Protein AF-X1UM07-F1 (afdb_monomer_lite)

Sequence (75 aa):
MWLASPSLALPAVIIADIWQWTPFMLILILAGLQSLPADPIEAAVVDGASYFQILTHVKLPLLKPVLGVAVILRS

Structure (mmCIF, N/CA/C/O backbone):
data_AF-X1UM07-F1
#
_entry.id   AF-X1UM07-F1
#
loop_
_atom_site.group_PDB
_atom_site.id
_atom_site.type_symbol
_atom_site.label_atom_id
_atom_site.label_alt_id
_atom_site.label_comp_id
_atom_site.label_asym_id
_atom_site.label_entity_id
_atom_site.label_seq_id
_atom_site.pdbx_PDB_ins_code
_atom_site.Cartn_x
_atom_site.Cartn_y
_atom_site.Cartn_z
_atom_site.occupancy
_atom_site.B_iso_or_equiv
_atom_site.auth_seq_id
_atom_site.auth_comp_id
_atom_site.auth_asym_id
_atom_site.auth_atom_id
_atom_site.pdbx_PDB_model_num
ATOM 1 N N . MET A 1 1 ? 24.224 6.438 -31.642 1.00 44.72 1 MET A N 1
ATOM 2 C CA . MET A 1 1 ? 23.231 5.385 -31.336 1.00 44.72 1 MET A CA 1
ATOM 3 C C . MET A 1 1 ? 23.494 4.867 -29.927 1.00 44.72 1 MET A C 1
ATOM 5 O O . MET A 1 1 ? 24.354 4.023 -29.746 1.00 44.72 1 MET A O 1
ATOM 9 N N . TRP A 1 2 ? 22.804 5.417 -28.925 1.00 55.56 2 TRP A N 1
ATOM 10 C CA . TRP A 1 2 ? 22.881 4.980 -27.516 1.00 55.56 2 TRP A CA 1
ATOM 11 C C . TRP A 1 2 ? 21.970 3.771 -27.207 1.00 55.56 2 TRP A C 1
ATOM 13 O O . TRP A 1 2 ? 21.869 3.336 -26.069 1.00 55.56 2 TRP A O 1
ATOM 23 N N . LEU A 1 3 ? 21.318 3.211 -28.232 1.00 53.44 3 LEU A N 1
ATOM 24 C CA . LEU A 1 3 ? 20.389 2.079 -28.135 1.00 53.44 3 LEU A CA 1
ATOM 25 C C . LEU A 1 3 ? 21.075 0.701 -28.233 1.00 53.44 3 LEU A C 1
ATOM 27 O O . LEU A 1 3 ? 20.398 -0.317 -28.175 1.00 53.44 3 LEU A O 1
ATOM 31 N N . ALA A 1 4 ? 22.399 0.650 -28.405 1.00 53.94 4 ALA A N 1
ATOM 32 C CA . ALA A 1 4 ? 23.121 -0.568 -28.792 1.00 53.94 4 ALA A CA 1
ATOM 33 C C . ALA A 1 4 ? 23.989 -1.179 -27.677 1.00 53.94 4 ALA A C 1
ATOM 35 O O . ALA A 1 4 ? 24.881 -1.972 -27.967 1.00 53.94 4 ALA A O 1
ATOM 36 N N . SER A 1 5 ? 23.733 -0.837 -26.411 1.00 57.66 5 SER A N 1
ATOM 37 C CA . SER A 1 5 ? 24.311 -1.536 -25.257 1.00 57.66 5 SER A CA 1
ATOM 38 C C . SER A 1 5 ? 23.230 -2.444 -24.657 1.00 57.66 5 SER A C 1
ATOM 40 O O . SER A 1 5 ? 22.384 -1.944 -23.910 1.00 57.66 5 SER A O 1
ATOM 42 N N . PRO A 1 6 ? 23.216 -3.761 -24.947 1.00 62.22 6 PRO A N 1
ATOM 43 C CA . PRO A 1 6 ? 22.201 -4.691 -24.434 1.00 62.22 6 PRO A CA 1
ATOM 44 C C . PRO A 1 6 ? 22.064 -4.670 -22.904 1.00 62.22 6 PRO A C 1
ATOM 46 O O . PRO A 1 6 ? 20.998 -4.961 -22.371 1.00 62.22 6 PRO A O 1
ATOM 49 N N . SER A 1 7 ? 23.126 -4.270 -22.199 1.00 67.56 7 SER A N 1
ATOM 50 C CA . SER A 1 7 ? 23.164 -4.140 -20.741 1.00 67.56 7 SER A CA 1
ATOM 51 C C . SER A 1 7 ? 22.359 -2.962 -20.181 1.00 67.56 7 SER A C 1
ATOM 53 O O . SER A 1 7 ? 21.910 -3.043 -19.042 1.00 67.56 7 SER A O 1
ATOM 55 N N . LEU A 1 8 ? 22.158 -1.881 -20.948 1.00 72.50 8 LEU A N 1
ATOM 56 C CA . LEU A 1 8 ? 21.414 -0.689 -20.506 1.00 72.50 8 LEU A CA 1
ATOM 57 C C . LEU A 1 8 ? 20.004 -0.605 -21.100 1.00 72.50 8 LEU A C 1
ATOM 59 O O . LEU A 1 8 ? 19.148 0.063 -20.527 1.00 72.50 8 LEU A O 1
ATOM 63 N N . ALA A 1 9 ? 19.741 -1.307 -22.206 1.00 78.69 9 ALA A N 1
ATOM 64 C CA . ALA A 1 9 ? 18.428 -1.320 -22.845 1.00 78.69 9 ALA A CA 1
ATOM 65 C C . ALA A 1 9 ? 17.341 -1.921 -21.935 1.00 78.69 9 ALA A C 1
ATOM 67 O O . ALA A 1 9 ? 16.290 -1.313 -21.754 1.00 78.69 9 ALA A O 1
ATOM 68 N N . LEU A 1 10 ? 17.609 -3.075 -21.312 1.00 84.81 10 LEU A N 1
ATOM 69 C CA . LEU A 1 10 ? 16.648 -3.739 -20.423 1.00 84.81 10 LEU A CA 1
ATOM 70 C C . LEU A 1 10 ? 16.301 -2.893 -19.180 1.00 84.81 10 LEU A C 1
ATOM 72 O O . LEU A 1 10 ? 15.115 -2.639 -18.969 1.00 84.81 10 LEU A O 1
ATOM 76 N N . PRO A 1 11 ? 17.273 -2.387 -18.390 1.00 88.25 11 PRO A N 1
ATOM 77 C CA . PRO A 1 11 ? 16.965 -1.510 -17.259 1.00 88.25 11 PRO A CA 1
ATOM 78 C C . PRO A 1 11 ? 16.233 -0.227 -17.664 1.00 88.25 11 PRO A C 1
ATOM 80 O O . PRO A 1 11 ? 15.316 0.191 -16.964 1.00 88.25 11 PRO A O 1
ATOM 83 N N . ALA A 1 12 ? 16.602 0.386 -18.795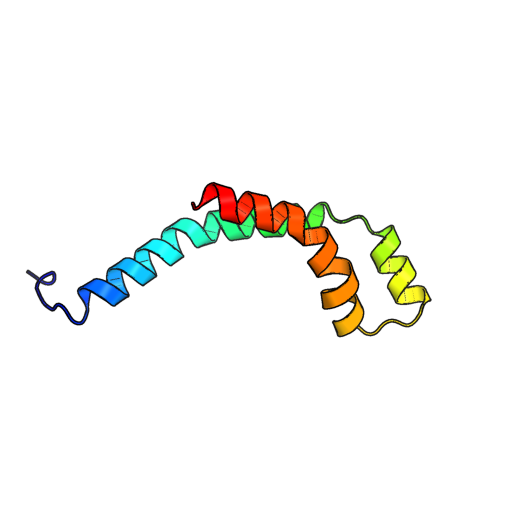 1.00 88.06 12 ALA A N 1
ATOM 84 C CA . ALA A 1 12 ? 15.956 1.609 -19.268 1.00 88.06 12 ALA A CA 1
ATOM 85 C C . ALA A 1 12 ? 14.477 1.385 -19.614 1.00 88.06 12 ALA A C 1
ATOM 87 O O . ALA A 1 12 ? 13.637 2.199 -19.237 1.00 88.06 12 ALA A O 1
ATOM 88 N N . VAL A 1 13 ? 14.150 0.268 -20.274 1.00 88.81 13 VAL A N 1
ATOM 89 C CA . VAL A 1 13 ? 12.756 -0.093 -20.576 1.00 88.81 13 VAL A CA 1
ATOM 90 C C . VAL A 1 13 ? 11.977 -0.393 -19.294 1.00 88.81 13 VAL A C 1
ATOM 92 O O . VAL A 1 13 ? 10.868 0.107 -19.146 1.00 88.81 13 VAL A O 1
ATOM 95 N N . ILE A 1 14 ? 12.560 -1.130 -18.341 1.00 89.56 14 ILE A N 1
ATOM 96 C CA . ILE A 1 14 ? 11.911 -1.427 -17.051 1.00 89.56 14 ILE A CA 1
ATOM 97 C C . ILE A 1 14 ? 11.598 -0.137 -16.281 1.00 89.56 14 ILE A C 1
ATOM 99 O O . ILE A 1 14 ? 10.496 0.024 -15.766 1.00 89.56 14 ILE A O 1
ATOM 103 N N . ILE A 1 15 ? 12.549 0.799 -16.207 1.00 91.88 15 ILE A N 1
ATOM 104 C CA . ILE A 1 15 ? 12.344 2.075 -15.507 1.00 91.88 15 ILE A CA 1
ATOM 105 C C . ILE A 1 15 ? 11.280 2.914 -16.215 1.00 91.88 15 ILE A C 1
ATOM 107 O O . ILE A 1 15 ? 10.424 3.484 -15.542 1.00 91.88 15 ILE A O 1
ATOM 111 N N . ALA A 1 16 ? 11.322 2.989 -17.548 1.00 90.06 16 ALA A N 1
ATOM 112 C CA . ALA A 1 16 ? 10.330 3.727 -18.322 1.00 90.06 16 ALA A CA 1
ATOM 113 C C . ALA A 1 16 ? 8.916 3.162 -18.111 1.00 90.06 16 ALA A C 1
ATOM 115 O O . ALA A 1 16 ? 7.983 3.935 -17.899 1.00 90.06 16 ALA A O 1
ATOM 116 N N . ASP A 1 17 ? 8.778 1.834 -18.086 1.00 89.12 17 ASP A N 1
ATOM 117 C CA . ASP A 1 17 ? 7.510 1.158 -17.806 1.00 89.12 17 ASP A CA 1
ATOM 118 C C . ASP A 1 17 ? 7.013 1.463 -16.382 1.00 89.12 17 ASP A C 1
ATOM 120 O O . ASP A 1 17 ? 5.910 1.981 -16.205 1.00 89.12 17 ASP A O 1
ATOM 124 N N . ILE A 1 18 ? 7.858 1.284 -15.357 1.00 90.81 18 ILE A N 1
ATOM 125 C CA . ILE A 1 18 ? 7.507 1.625 -13.965 1.00 90.81 18 ILE A CA 1
ATOM 126 C C . ILE A 1 18 ? 7.078 3.093 -13.856 1.00 90.81 18 ILE A C 1
ATOM 128 O O . ILE A 1 18 ? 6.065 3.402 -13.221 1.00 90.81 18 ILE A O 1
ATOM 132 N N . TRP A 1 19 ? 7.825 4.004 -14.480 1.00 91.88 19 TRP A N 1
ATOM 133 C CA . TRP A 1 19 ? 7.543 5.436 -14.438 1.00 91.88 19 TRP A CA 1
ATOM 134 C C . TRP A 1 19 ? 6.205 5.784 -15.090 1.00 91.88 19 TRP A C 1
ATOM 136 O O . TRP A 1 19 ? 5.462 6.605 -14.557 1.00 91.88 19 TRP A O 1
ATOM 146 N N . GLN A 1 20 ? 5.870 5.140 -16.207 1.00 89.56 20 GLN A N 1
ATOM 147 C CA . GLN A 1 20 ? 4.617 5.375 -16.917 1.00 89.56 20 GLN A CA 1
ATOM 148 C C . GLN A 1 20 ? 3.393 4.988 -16.072 1.00 89.56 20 GLN A C 1
ATOM 150 O O . GLN A 1 20 ? 2.398 5.715 -16.060 1.00 89.56 20 GLN A O 1
ATOM 155 N N . TRP A 1 21 ? 3.466 3.879 -15.332 1.00 87.69 21 TRP A N 1
ATOM 156 C CA . TRP A 1 21 ? 2.335 3.374 -14.543 1.00 87.69 21 TRP A CA 1
ATOM 157 C C . TRP A 1 21 ? 2.258 3.942 -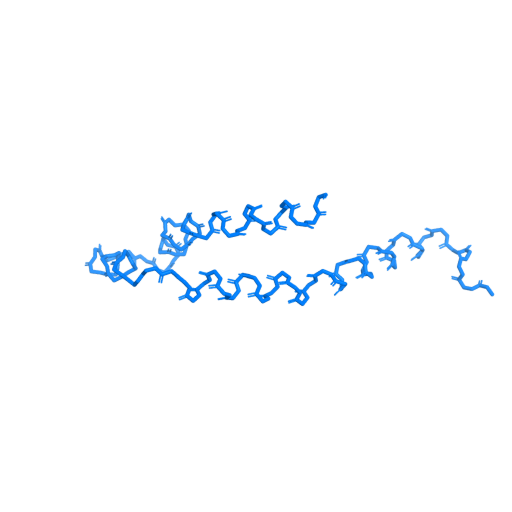13.119 1.00 87.69 21 TRP A C 1
ATOM 159 O O . TRP A 1 21 ? 1.180 3.946 -12.519 1.00 87.69 21 TRP A O 1
ATOM 169 N N . THR A 1 22 ? 3.366 4.459 -12.576 1.00 90.50 22 THR A N 1
ATOM 170 C CA . THR A 1 22 ? 3.439 4.959 -11.189 1.00 90.50 22 THR A CA 1
ATOM 171 C C . THR A 1 22 ? 2.398 6.042 -10.862 1.00 90.50 22 THR A C 1
ATOM 173 O O . THR A 1 22 ? 1.712 5.886 -9.850 1.00 90.50 22 THR A O 1
ATOM 176 N N . PRO A 1 23 ? 2.204 7.109 -11.667 1.00 90.44 23 PRO A N 1
ATOM 177 C CA . PRO A 1 23 ? 1.246 8.167 -11.338 1.00 90.44 23 PRO A CA 1
ATOM 178 C C . PRO A 1 23 ? -0.192 7.651 -11.262 1.00 90.44 23 PRO A C 1
ATOM 180 O O . PRO A 1 23 ? -0.937 8.003 -10.349 1.00 90.44 23 PRO A O 1
ATOM 183 N N . PHE A 1 24 ? -0.567 6.775 -12.194 1.00 90.00 24 PHE A N 1
ATOM 184 C CA . PHE A 1 24 ? -1.897 6.179 -12.235 1.00 90.00 24 PHE A CA 1
ATOM 185 C C . PHE A 1 24 ? -2.143 5.268 -11.027 1.00 90.00 24 PHE A C 1
ATOM 187 O O . PHE A 1 24 ? -3.141 5.421 -10.319 1.00 90.00 24 PHE A O 1
ATOM 194 N N . MET A 1 25 ? -1.196 4.368 -10.749 1.00 89.81 25 MET A N 1
ATOM 195 C CA . MET A 1 25 ? -1.253 3.469 -9.595 1.00 89.81 25 MET A CA 1
ATOM 196 C C . MET A 1 25 ? -1.326 4.239 -8.277 1.00 89.81 25 MET A C 1
ATOM 198 O O . MET A 1 25 ? -2.104 3.875 -7.397 1.00 89.81 25 MET A O 1
ATOM 202 N N . LEU A 1 26 ? -0.558 5.323 -8.149 1.00 92.25 26 LEU A N 1
ATOM 203 C CA . LEU A 1 26 ? -0.573 6.174 -6.964 1.00 92.25 26 LEU A CA 1
ATOM 204 C C . LEU A 1 26 ? -1.963 6.771 -6.731 1.00 92.25 26 LEU A C 1
ATOM 206 O O . LEU A 1 26 ? -2.487 6.668 -5.626 1.00 92.25 26 LEU A O 1
ATOM 210 N N . ILE A 1 27 ? -2.579 7.352 -7.765 1.00 93.19 27 ILE A N 1
ATOM 211 C CA . ILE A 1 27 ? -3.923 7.940 -7.667 1.00 93.19 27 ILE A CA 1
ATOM 212 C C . ILE A 1 27 ? -4.948 6.876 -7.277 1.00 93.19 27 ILE A C 1
ATOM 214 O O . ILE A 1 27 ? -5.763 7.104 -6.386 1.00 93.19 27 ILE A O 1
ATOM 218 N N . LEU A 1 28 ? -4.887 5.704 -7.907 1.00 91.38 28 LEU A N 1
ATOM 219 C CA . LEU A 1 28 ? -5.817 4.611 -7.650 1.00 91.38 28 LEU A CA 1
ATOM 220 C C . LEU A 1 28 ? -5.686 4.091 -6.209 1.00 91.38 28 LEU A C 1
ATOM 222 O O . LEU A 1 28 ? -6.693 3.919 -5.521 1.00 91.38 28 LEU A O 1
ATOM 226 N N . ILE A 1 29 ? -4.459 3.895 -5.718 1.00 90.69 29 ILE A N 1
ATOM 227 C CA . ILE A 1 29 ? -4.205 3.473 -4.332 1.00 90.69 29 ILE A CA 1
ATOM 228 C C . ILE A 1 29 ? -4.649 4.556 -3.344 1.00 90.69 29 ILE A C 1
ATOM 230 O O . ILE A 1 29 ? -5.259 4.230 -2.327 1.00 90.69 29 ILE A O 1
ATOM 234 N N . LEU A 1 30 ? -4.387 5.836 -3.631 1.00 93.00 30 LEU A N 1
ATOM 235 C CA . LEU A 1 30 ? -4.831 6.952 -2.792 1.00 93.00 30 LEU A CA 1
ATOM 236 C C . LEU A 1 30 ? -6.357 7.047 -2.730 1.00 93.00 30 LEU A C 1
ATOM 238 O O . LEU A 1 30 ? -6.905 7.203 -1.641 1.00 93.00 30 LEU A O 1
ATOM 242 N N . ALA A 1 31 ? -7.045 6.897 -3.861 1.00 92.31 31 ALA A N 1
ATOM 243 C CA . ALA A 1 31 ? -8.502 6.840 -3.904 1.00 92.31 31 ALA A CA 1
ATOM 244 C C . ALA A 1 31 ? -9.029 5.646 -3.092 1.00 92.31 31 ALA A C 1
ATOM 246 O O . ALA A 1 31 ? -9.950 5.798 -2.291 1.00 92.31 31 ALA A O 1
ATOM 247 N N . GLY A 1 32 ? -8.384 4.482 -3.219 1.00 90.94 32 GLY A N 1
ATOM 248 C CA . GLY A 1 32 ? -8.687 3.308 -2.405 1.00 90.94 32 GLY A CA 1
ATOM 249 C C . GLY A 1 32 ? -8.544 3.563 -0.913 1.00 90.94 32 GLY A C 1
ATOM 250 O O . GLY A 1 32 ? -9.453 3.251 -0.149 1.00 90.94 32 GLY A O 1
ATOM 251 N N . LEU A 1 33 ? -7.435 4.179 -0.504 1.00 91.50 33 LEU A N 1
ATOM 252 C CA . LEU A 1 33 ? -7.164 4.547 0.885 1.00 91.50 33 LEU A CA 1
ATOM 253 C C . LEU A 1 33 ? -8.202 5.527 1.439 1.00 91.50 33 LEU A C 1
ATOM 255 O O . LEU A 1 33 ? -8.614 5.372 2.584 1.00 91.50 33 LEU A O 1
ATOM 259 N N . GLN A 1 34 ? -8.635 6.505 0.640 1.00 91.12 34 GLN A N 1
ATOM 260 C CA . GLN A 1 34 ? -9.674 7.467 1.027 1.00 91.12 34 GLN A CA 1
ATOM 261 C C . GLN A 1 34 ? -11.068 6.834 1.107 1.00 91.12 34 GLN A C 1
ATOM 263 O O . GLN A 1 34 ? -11.897 7.287 1.889 1.00 91.12 34 GLN A O 1
ATOM 268 N N . SER A 1 35 ? -11.326 5.788 0.319 1.00 89.50 35 SER A N 1
ATOM 269 C CA . SER A 1 35 ? -12.608 5.072 0.317 1.00 89.50 35 SER A CA 1
ATOM 270 C C . SER A 1 35 ? -12.777 4.085 1.477 1.00 89.50 35 SER A C 1
ATOM 272 O O . SER A 1 35 ? -13.856 3.515 1.639 1.00 89.50 35 SER A O 1
ATOM 274 N N . LEU A 1 36 ? -11.721 3.844 2.265 1.00 90.56 36 LEU A N 1
ATOM 275 C CA . LEU A 1 36 ? -11.772 2.892 3.370 1.00 90.56 36 LEU A CA 1
ATOM 276 C C . LEU A 1 36 ? -12.747 3.365 4.460 1.00 90.56 36 LEU A C 1
ATOM 278 O O . LEU A 1 36 ? -12.640 4.507 4.909 1.00 90.56 36 LEU A O 1
ATOM 282 N N . PRO A 1 37 ? -13.651 2.493 4.944 1.00 90.38 37 PRO A N 1
ATOM 283 C CA . PRO A 1 37 ? -14.518 2.830 6.067 1.00 90.38 37 PRO A CA 1
ATOM 284 C C . PRO A 1 37 ? -13.687 3.041 7.342 1.00 90.38 37 PRO A C 1
ATOM 286 O O . PRO A 1 37 ? -12.758 2.276 7.620 1.00 90.38 37 PRO A O 1
ATOM 289 N N . ALA A 1 38 ? -14.029 4.073 8.119 1.00 89.81 38 ALA A N 1
ATOM 290 C CA . ALA A 1 38 ? -13.347 4.402 9.373 1.00 89.81 38 ALA A CA 1
ATOM 291 C C . ALA A 1 38 ? -13.692 3.411 10.497 1.00 89.81 38 ALA A C 1
ATOM 293 O O . ALA A 1 38 ? -12.805 3.023 11.253 1.00 89.81 38 ALA A O 1
ATOM 294 N N . ASP A 1 39 ? -14.935 2.925 10.536 1.00 92.38 39 ASP A N 1
ATOM 295 C CA . ASP A 1 39 ? -15.466 2.035 11.576 1.00 92.38 39 ASP A CA 1
ATOM 296 C C . ASP A 1 39 ? -14.558 0.834 11.919 1.00 92.38 39 ASP A C 1
ATOM 298 O O . ASP A 1 39 ? -14.236 0.656 13.094 1.00 92.38 39 ASP A O 1
ATOM 302 N N . PRO A 1 40 ? -14.069 0.011 10.962 1.00 90.44 40 PRO A N 1
ATOM 303 C CA . PRO A 1 40 ? -13.188 -1.112 11.294 1.00 90.44 40 PRO A CA 1
ATOM 304 C C . PRO A 1 40 ? -11.803 -0.677 11.788 1.00 90.44 40 PRO A C 1
ATOM 306 O O . PRO A 1 40 ? -11.143 -1.430 12.504 1.00 90.44 40 PRO A O 1
ATOM 309 N N . ILE A 1 41 ? -11.335 0.513 11.402 1.00 91.81 41 ILE A N 1
ATOM 310 C CA . ILE A 1 41 ? -10.055 1.059 11.870 1.00 91.81 41 ILE A CA 1
ATOM 311 C C . ILE A 1 41 ? -10.211 1.544 13.311 1.00 91.81 41 ILE A C 1
ATOM 313 O O . ILE A 1 41 ? -9.372 1.224 14.149 1.00 91.81 41 ILE A O 1
ATOM 317 N N . GLU A 1 42 ? -11.284 2.276 13.604 1.00 91.69 42 GLU A N 1
ATOM 318 C CA . GLU A 1 42 ? -11.599 2.760 14.949 1.00 91.69 42 GLU A CA 1
ATOM 319 C C . GLU A 1 42 ? -11.864 1.601 15.911 1.00 91.69 42 GLU A C 1
ATOM 321 O O . GLU A 1 42 ? -11.301 1.585 17.004 1.00 91.69 42 GLU A O 1
ATOM 326 N N . ALA A 1 43 ? -12.614 0.582 15.480 1.00 93.31 43 ALA A N 1
ATOM 327 C CA . ALA A 1 43 ? -12.830 -0.637 16.257 1.00 93.31 43 ALA A CA 1
ATOM 328 C C . ALA A 1 43 ? -11.503 -1.327 16.608 1.00 93.31 43 ALA A C 1
ATOM 330 O O . ALA A 1 43 ? -11.250 -1.618 17.772 1.00 93.31 43 ALA A O 1
ATOM 331 N N . ALA A 1 44 ? -10.599 -1.491 15.634 1.00 91.56 44 ALA A N 1
ATOM 332 C CA . ALA A 1 44 ? -9.290 -2.088 15.890 1.00 91.56 44 ALA A CA 1
ATOM 333 C C . ALA A 1 44 ? -8.432 -1.257 16.865 1.00 91.56 44 ALA A C 1
ATOM 335 O O . ALA A 1 44 ? -7.660 -1.822 17.638 1.00 91.56 44 ALA A O 1
ATOM 336 N N . VAL A 1 45 ? -8.562 0.074 16.855 1.00 93.00 45 VAL A N 1
ATOM 337 C CA . VAL A 1 45 ? -7.894 0.952 17.832 1.00 93.00 45 VAL A CA 1
ATOM 338 C C . VAL A 1 45 ? -8.482 0.765 19.233 1.00 93.00 45 VAL A C 1
ATOM 340 O O . VAL A 1 45 ? -7.719 0.670 20.194 1.00 93.00 45 VAL A O 1
ATOM 343 N N . VAL A 1 46 ? -9.810 0.676 19.356 1.00 95.00 46 VAL A N 1
ATOM 344 C CA . VAL A 1 46 ? -10.500 0.412 20.633 1.00 95.00 46 VAL A CA 1
ATOM 345 C C . VAL A 1 46 ? -10.124 -0.962 21.194 1.00 95.00 46 VAL A C 1
ATOM 347 O O . VAL A 1 46 ? -9.888 -1.084 22.395 1.00 95.00 46 VAL A O 1
ATOM 350 N N . ASP A 1 47 ? -9.959 -1.959 20.325 1.00 94.06 47 ASP A N 1
ATOM 351 C CA . ASP A 1 47 ? -9.496 -3.308 20.677 1.00 94.06 47 ASP A CA 1
ATOM 352 C C . ASP A 1 47 ? -8.001 -3.361 21.064 1.00 94.06 47 ASP A C 1
ATOM 354 O O . ASP A 1 47 ? -7.475 -4.418 21.418 1.00 94.06 47 ASP A O 1
ATOM 358 N N . GLY A 1 48 ? -7.288 -2.230 21.008 1.00 93.88 48 GLY A N 1
ATOM 359 C CA . GLY A 1 48 ? -5.877 -2.133 21.381 1.00 93.88 48 GLY A CA 1
ATOM 360 C C . GLY A 1 48 ? -4.912 -2.698 20.334 1.00 93.88 48 GLY A C 1
A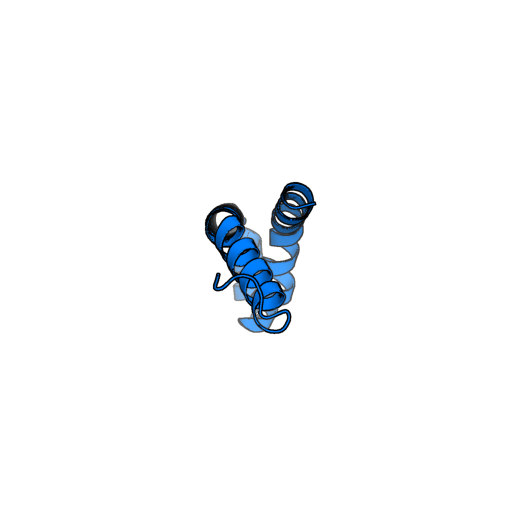TOM 361 O O . GLY A 1 48 ? -3.774 -3.038 20.671 1.00 93.88 48 GLY A O 1
ATOM 362 N N . ALA A 1 49 ? -5.329 -2.811 19.068 1.00 95.19 49 ALA A N 1
ATOM 363 C CA . ALA A 1 49 ? -4.461 -3.296 18.001 1.00 95.19 49 ALA A CA 1
ATOM 364 C C . ALA A 1 49 ? -3.307 -2.315 17.727 1.00 95.19 49 ALA A C 1
ATOM 366 O O . ALA A 1 49 ? -3.482 -1.103 17.591 1.00 95.19 49 ALA A O 1
ATOM 367 N N . SER A 1 50 ? -2.097 -2.856 17.584 1.00 94.38 50 SER A N 1
ATOM 368 C CA . SER A 1 50 ? -0.917 -2.082 17.190 1.00 94.38 50 SER A CA 1
ATOM 369 C C . SER A 1 50 ? -1.029 -1.566 15.751 1.00 94.38 50 SER A C 1
ATOM 371 O O . SER A 1 50 ? -1.697 -2.157 14.899 1.00 94.38 50 SER A O 1
ATOM 373 N N . TYR A 1 51 ? -0.287 -0.503 15.429 1.00 93.00 51 TYR A N 1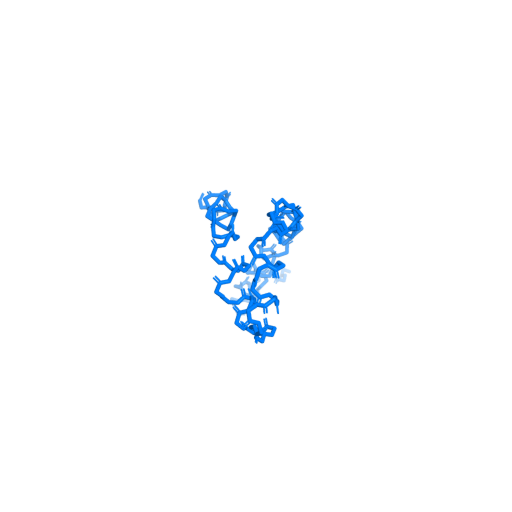
ATOM 374 C CA . TYR A 1 51 ? -0.273 0.083 14.082 1.00 93.00 51 TYR A CA 1
ATOM 375 C C . TYR A 1 51 ? 0.013 -0.945 12.973 1.00 93.00 51 TYR A C 1
ATOM 377 O O . TYR A 1 51 ? -0.626 -0.923 11.921 1.00 93.00 51 TYR A O 1
ATOM 385 N N . PHE A 1 52 ? 0.945 -1.875 13.207 1.00 95.62 52 PHE A N 1
ATOM 386 C CA . PHE A 1 52 ? 1.284 -2.904 12.223 1.00 95.62 52 PHE A CA 1
ATOM 387 C C . PHE A 1 52 ? 0.146 -3.912 12.020 1.00 95.62 52 PHE A C 1
ATOM 389 O O . PHE A 1 52 ? -0.109 -4.320 10.885 1.00 95.62 52 PHE A O 1
ATOM 396 N N . GLN A 1 53 ? -0.581 -4.270 13.084 1.00 93.81 53 GLN A N 1
ATOM 397 C CA . GLN A 1 53 ? -1.775 -5.115 12.989 1.00 93.81 53 GLN A CA 1
ATOM 398 C C . GLN A 1 53 ? -2.886 -4.399 12.219 1.00 93.81 53 GLN A C 1
ATOM 400 O O . GLN A 1 53 ? -3.431 -4.975 11.284 1.00 93.81 53 GLN A O 1
ATOM 405 N N . ILE A 1 54 ? -3.150 -3.124 12.514 1.00 94.44 54 ILE A N 1
ATOM 406 C CA . ILE A 1 54 ? -4.145 -2.326 11.781 1.00 94.44 54 ILE A CA 1
ATOM 407 C C . ILE A 1 54 ? -3.766 -2.221 10.297 1.00 94.44 54 ILE A C 1
ATOM 409 O O . ILE A 1 54 ? -4.607 -2.410 9.419 1.00 94.44 54 ILE A O 1
ATOM 413 N N . LEU A 1 55 ? -2.493 -1.968 9.982 1.00 93.25 55 LEU A N 1
ATOM 414 C CA . LEU A 1 55 ? -2.029 -1.885 8.598 1.00 93.25 55 LEU A CA 1
ATOM 415 C C . LEU A 1 55 ? -2.238 -3.206 7.847 1.00 93.25 55 LEU A C 1
ATOM 417 O O . LEU A 1 55 ? -2.772 -3.209 6.740 1.00 93.25 55 LEU A O 1
ATOM 421 N N . THR A 1 56 ? -1.824 -4.324 8.440 1.00 94.31 56 THR A N 1
ATOM 422 C CA . THR A 1 56 ? -1.763 -5.618 7.746 1.00 94.31 56 THR A CA 1
ATOM 423 C C . THR A 1 56 ? -3.054 -6.427 7.798 1.00 94.31 56 THR A C 1
ATOM 425 O O . THR A 1 56 ? -3.341 -7.146 6.844 1.00 94.31 56 THR A O 1
ATOM 428 N N . HIS A 1 57 ? -3.836 -6.304 8.870 1.00 93.75 57 HIS A N 1
ATOM 429 C CA . HIS A 1 57 ? -5.051 -7.091 9.106 1.00 93.75 57 HIS A CA 1
ATOM 430 C C . HIS A 1 57 ? -6.340 -6.296 8.875 1.00 93.75 57 HIS A C 1
ATOM 432 O O . HIS A 1 57 ? -7.386 -6.910 8.692 1.00 93.75 57 HIS A O 1
ATOM 438 N N . VAL A 1 58 ? -6.281 -4.960 8.829 1.00 93.19 58 VAL A N 1
ATOM 439 C CA . VAL A 1 58 ? -7.457 -4.112 8.562 1.00 93.19 58 VAL A CA 1
ATOM 440 C C . VAL A 1 58 ? -7.298 -3.382 7.231 1.00 93.19 58 VAL A C 1
ATOM 442 O O . VAL A 1 58 ? -8.007 -3.679 6.272 1.00 93.19 58 VAL A O 1
ATOM 445 N N . LYS A 1 59 ? -6.313 -2.485 7.112 1.00 92.38 59 LYS A N 1
ATOM 446 C CA . LYS A 1 59 ? -6.147 -1.635 5.919 1.00 92.38 59 LYS A CA 1
ATOM 447 C C . LYS A 1 59 ? -5.794 -2.431 4.660 1.00 92.38 59 LYS A C 1
ATOM 449 O O . LYS A 1 59 ? -6.451 -2.257 3.639 1.00 92.38 59 LYS A O 1
ATOM 454 N N . LEU A 1 60 ? -4.788 -3.312 4.708 1.00 92.31 60 LEU A N 1
ATOM 455 C CA . LEU A 1 60 ? -4.371 -4.099 3.538 1.00 92.31 60 LEU A CA 1
ATOM 456 C C . LEU A 1 60 ? -5.496 -4.998 2.990 1.00 92.31 60 LEU A C 1
ATOM 458 O O . LEU A 1 60 ? -5.720 -4.952 1.783 1.00 92.31 60 LEU A O 1
ATOM 462 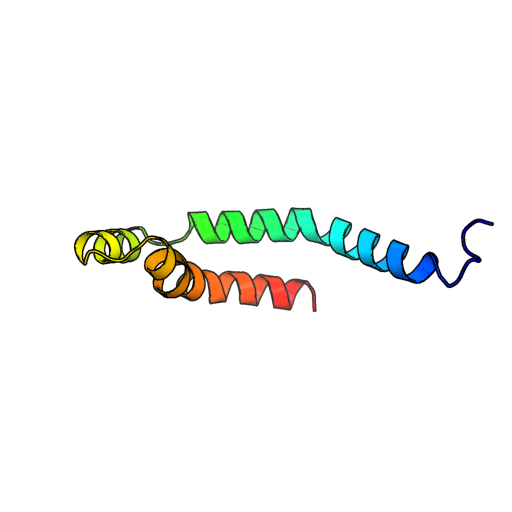N N . PRO A 1 61 ? -6.235 -5.782 3.805 1.00 93.50 61 PRO A N 1
ATOM 463 C CA . PRO A 1 61 ? -7.364 -6.579 3.328 1.00 93.50 61 PRO A CA 1
ATOM 464 C C . PRO A 1 61 ? -8.470 -5.746 2.690 1.00 93.50 61 PRO A C 1
ATOM 466 O O . PRO A 1 61 ? -8.972 -6.140 1.640 1.00 93.50 61 PRO A O 1
ATOM 469 N N . LEU A 1 62 ? -8.796 -4.587 3.269 1.00 92.38 62 LEU A N 1
ATOM 470 C CA . LEU A 1 62 ? -9.800 -3.681 2.710 1.00 92.38 62 LEU A CA 1
ATOM 471 C C . LEU A 1 62 ? -9.337 -3.019 1.400 1.00 92.38 62 LEU A C 1
ATOM 473 O O . LEU A 1 62 ? -10.161 -2.731 0.540 1.00 92.38 62 LEU A O 1
ATOM 477 N N . LEU A 1 63 ? -8.027 -2.830 1.207 1.00 93.31 63 LEU A N 1
ATOM 478 C CA . LEU A 1 63 ? -7.447 -2.333 -0.048 1.00 93.31 63 LEU A CA 1
ATOM 479 C C . LEU A 1 63 ? -7.310 -3.403 -1.138 1.00 93.31 63 LEU A C 1
ATOM 481 O O . LEU A 1 63 ? -7.115 -3.045 -2.300 1.00 93.31 63 LEU A O 1
ATOM 485 N N . LYS A 1 64 ? -7.404 -4.703 -0.817 1.00 92.25 64 LYS A N 1
ATOM 486 C CA . LYS A 1 64 ? -7.240 -5.792 -1.805 1.00 92.25 64 LYS A CA 1
ATOM 487 C C . LYS A 1 64 ? -8.108 -5.633 -3.062 1.00 92.25 64 LYS A C 1
ATOM 489 O O . LYS A 1 64 ? -7.563 -5.859 -4.139 1.00 92.25 64 LYS A O 1
ATOM 494 N N . PRO A 1 65 ? -9.398 -5.245 -2.990 1.00 89.19 65 PRO A N 1
ATOM 495 C CA . PRO A 1 65 ? -10.222 -5.062 -4.186 1.00 89.19 65 PRO A CA 1
ATOM 496 C C . PRO A 1 65 ? -9.674 -3.962 -5.098 1.00 89.19 65 PRO A C 1
ATOM 498 O O . PRO A 1 65 ? -9.591 -4.144 -6.308 1.00 89.19 65 PRO A O 1
ATOM 501 N N . VAL A 1 66 ? -9.226 -2.853 -4.505 1.00 89.88 66 VAL A N 1
ATOM 502 C CA . VAL A 1 66 ? -8.632 -1.723 -5.225 1.00 89.88 66 VAL A CA 1
ATOM 503 C C . VAL A 1 66 ? -7.322 -2.143 -5.891 1.00 89.88 66 VAL A C 1
ATOM 505 O O . VAL A 1 66 ? -7.130 -1.910 -7.081 1.00 89.88 66 VAL A O 1
ATOM 508 N N . LEU A 1 67 ? -6.453 -2.842 -5.158 1.00 88.19 67 LEU A N 1
ATOM 509 C CA . LEU A 1 67 ? -5.218 -3.403 -5.712 1.00 88.19 67 LEU A CA 1
ATOM 510 C C . LEU A 1 67 ? -5.499 -4.424 -6.824 1.00 88.19 67 LEU A C 1
ATOM 512 O O . LEU A 1 67 ? -4.771 -4.460 -7.811 1.00 88.19 67 LEU A O 1
ATOM 516 N N . GLY A 1 68 ? -6.562 -5.221 -6.698 1.00 90.69 68 GLY A N 1
ATOM 517 C CA . GLY A 1 68 ? -7.003 -6.163 -7.726 1.00 90.69 68 GLY A CA 1
ATOM 518 C C . GLY A 1 68 ? -7.382 -5.460 -9.028 1.00 90.69 68 GLY A C 1
ATOM 519 O O . GLY A 1 68 ? -6.877 -5.829 -10.086 1.00 90.69 68 GLY A O 1
ATOM 520 N N . VAL A 1 69 ? -8.189 -4.397 -8.949 1.00 88.75 69 VAL A N 1
ATOM 521 C CA . VAL A 1 69 ? -8.518 -3.550 -10.111 1.00 88.75 69 VAL A CA 1
ATOM 522 C C . VAL A 1 69 ? -7.252 -2.938 -10.713 1.00 88.75 69 VAL A C 1
ATOM 524 O O . VAL A 1 69 ? -7.072 -2.974 -11.927 1.00 88.75 69 VAL A O 1
ATOM 527 N N . ALA A 1 70 ? -6.337 -2.447 -9.874 1.00 86.81 70 ALA A N 1
ATOM 528 C CA . ALA A 1 70 ? -5.059 -1.893 -10.315 1.00 86.81 70 ALA A CA 1
ATOM 529 C C . ALA A 1 70 ? -4.231 -2.909 -11.122 1.00 86.81 70 ALA A C 1
ATOM 531 O O . ALA A 1 70 ? -3.689 -2.587 -12.177 1.00 86.81 70 ALA A O 1
ATOM 532 N N . VAL A 1 71 ? -4.155 -4.153 -10.636 1.00 86.69 71 VAL A N 1
ATOM 533 C CA . VAL A 1 71 ? -3.425 -5.244 -11.293 1.00 86.69 71 VAL A CA 1
ATOM 534 C C . VAL A 1 71 ? -4.071 -5.640 -12.620 1.00 86.69 71 VAL A C 1
ATOM 536 O O . VAL A 1 71 ? -3.341 -5.881 -13.576 1.00 86.69 71 VAL A O 1
ATOM 539 N N . ILE A 1 72 ? -5.403 -5.669 -12.696 1.00 89.44 72 ILE A N 1
ATOM 540 C CA . ILE A 1 72 ? -6.136 -5.974 -13.937 1.00 89.44 72 ILE A CA 1
ATOM 541 C C . ILE A 1 72 ? -5.935 -4.871 -14.986 1.00 89.44 72 ILE A C 1
ATOM 543 O O . ILE A 1 72 ? -5.832 -5.149 -16.173 1.00 89.44 72 ILE A O 1
ATOM 547 N N . LEU A 1 73 ? -5.846 -3.607 -14.571 1.00 83.12 73 LEU A N 1
ATOM 548 C CA . LEU A 1 73 ? -5.652 -2.493 -15.505 1.00 83.12 73 LEU A CA 1
ATOM 549 C C . LEU A 1 73 ? -4.251 -2.442 -16.128 1.00 83.12 73 LEU A C 1
ATOM 551 O O . LEU A 1 73 ? -4.087 -1.829 -17.180 1.00 83.12 73 LEU A O 1
ATOM 555 N N . ARG A 1 74 ? -3.249 -3.061 -15.491 1.00 73.56 74 ARG A N 1
ATOM 556 C CA . ARG A 1 74 ? -1.882 -3.172 -16.033 1.00 73.56 74 ARG A CA 1
ATOM 557 C C . ARG A 1 74 ? -1.612 -4.481 -16.787 1.00 73.56 74 ARG A C 1
ATOM 559 O O . ARG A 1 74 ? -0.487 -4.655 -17.249 1.00 73.56 74 ARG A O 1
ATOM 566 N N . SER A 1 75 ? -2.551 -5.434 -16.778 1.00 67.56 75 SER A N 1
ATOM 567 C CA . SER A 1 75 ? -2.381 -6.766 -17.386 1.00 67.56 75 SER A CA 1
ATOM 568 C C . SER A 1 75 ? -2.768 -6.809 -18.853 1.00 67.56 75 SER A C 1
ATOM 570 O O . SER A 1 75 ? -3.708 -6.073 -19.219 1.00 67.56 75 SER A O 1
#

Organism: NCBI:txid412755

Foldseek 3Di:
DVCPDPVVNVVVVVVVLCVVLVVVLVVLLVVLQVPFD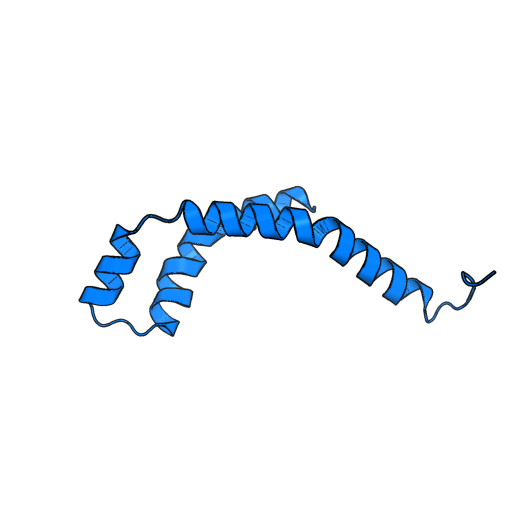CVVLVVCVVVVHDPVCCVPVPSVVSCVVSVVVSVVVSD

InterPro domains:
  IPR000515 ABC transporter type 1, transmembrane domain MetI-like [PF00528] (7-73)
  IPR000515 ABC transporter type 1, transmembrane domain MetI-like [PS50928] (1-75)
  IPR000515 ABC transporter type 1, transmembrane domain MetI-like [cd06261] (2-74)
  IPR035906 MetI-like superfamily [G3DSA:1.10.3720.10] (1-75)
  IPR035906 MetI-like superfamily [SSF161098] (2-73)

pLDDT: mean 86.96, std 11.07, range [44.72, 95.62]

Secondary structure (DSSP, 8-state):
-TT--HHHHHHHHHHHHHHHHHHHHHHHHHHHHHTS-SHHHHHHHHTT--HHHIIIIIIHHHHHHHHHHHHHHT-

Radius of gyration: 18.4 Å; chains: 1; bounding box: 40×15×53 Å